Protein AF-A0A0D3A072-F1 (afdb_monomer_lite)

Sequence (63 aa):
MMGYSDSGKDAGRLSAAWELYKAQEELVKVTKQYGVKLTMFHGRGGMVGRGGGPTHLAILSQP

Radius of gyration: 12.35 Å; chains: 1; bounding box: 25×28×29 Å

pLDDT: mean 94.12, std 4.07, range [83.94, 98.19]

Secondary structure (DSSP, 8-state):
-B-HHHHHHHH-HHHHHHHHHHHHHHHHHHHHHTT------B-TTSGGGG-HHHHHHHHHT--

InterPro domains:
  IPR015813 Pyruvate/Phosphoenolpyruvate kinase-like domain superfamily [SSF51621] (1-63)
  IPR021135 Phosphoenolpyruvate carboxylase [PF00311] (1-63)
  IPR021135 Phosphoenolpyruvate carboxylase [PTHR30523] (1-63)

Organism: NCBI:txid109376

Structure (mmCIF, N/CA/C/O backbone):
data_AF-A0A0D3A072-F1
#
_entry.id   AF-A0A0D3A072-F1
#
loop_
_atom_site.group_PDB
_atom_site.id
_atom_site.type_symbol
_atom_site.label_atom_id
_atom_site.label_alt_id
_atom_site.label_comp_id
_atom_site.label_asym_id
_atom_site.label_entity_id
_atom_site.label_seq_id
_atom_site.pdbx_PDB_ins_code
_atom_site.Cartn_x
_atom_site.Cartn_y
_atom_site.Cartn_z
_atom_site.occupancy
_atom_site.B_iso_or_equiv
_atom_site.auth_seq_id
_atom_site.auth_comp_id
_atom_site.auth_asym_id
_atom_site.auth_atom_id
_atom_site.pdbx_PDB_model_num
ATOM 1 N N . MET A 1 1 ? -9.155 -1.432 -3.172 1.00 92.19 1 MET A N 1
ATOM 2 C CA . MET A 1 1 ? -8.243 -2.044 -4.166 1.00 92.19 1 MET A CA 1
ATOM 3 C C . MET A 1 1 ? -7.040 -1.129 -4.329 1.00 92.19 1 MET A C 1
ATOM 5 O O . MET A 1 1 ? -7.245 0.075 -4.350 1.00 92.19 1 MET A O 1
ATOM 9 N N . MET A 1 2 ? -5.825 -1.672 -4.417 1.00 93.06 2 MET A N 1
ATOM 10 C CA . MET A 1 2 ? -4.584 -0.900 -4.590 1.00 93.06 2 MET A CA 1
ATOM 11 C C . MET A 1 2 ? -3.926 -1.204 -5.937 1.00 93.06 2 MET A C 1
ATOM 13 O O . MET A 1 2 ? -3.703 -2.370 -6.263 1.00 93.06 2 MET A O 1
ATOM 17 N N . GLY A 1 3 ? -3.597 -0.168 -6.711 1.00 95.25 3 GLY A N 1
ATOM 18 C CA . GLY A 1 3 ? -3.031 -0.292 -8.058 1.00 95.25 3 GLY A CA 1
ATOM 19 C C . GLY A 1 3 ? -1.545 0.061 -8.129 1.00 95.25 3 GLY A C 1
ATOM 20 O O . GLY A 1 3 ? -1.198 1.168 -8.522 1.00 95.25 3 GLY A O 1
ATOM 21 N N . TYR A 1 4 ? -0.648 -0.883 -7.822 1.00 94.31 4 TYR A N 1
ATOM 22 C CA . TYR A 1 4 ? 0.803 -0.623 -7.805 1.00 94.31 4 TYR A CA 1
ATOM 23 C C . TYR A 1 4 ? 1.373 -0.164 -9.153 1.00 94.31 4 TYR A C 1
ATOM 25 O O . TYR A 1 4 ? 2.246 0.702 -9.197 1.00 94.31 4 TYR A O 1
ATOM 33 N N . SER A 1 5 ? 0.934 -0.776 -10.257 1.00 93.94 5 SER A N 1
ATOM 34 C CA . SER A 1 5 ? 1.386 -0.384 -11.597 1.00 93.94 5 SER A CA 1
ATOM 35 C C . SER A 1 5 ? 0.890 0.998 -11.998 1.00 93.94 5 SER A C 1
ATOM 37 O O . SER A 1 5 ? 1.645 1.727 -12.627 1.00 93.94 5 SER A O 1
ATOM 39 N N . ASP A 1 6 ? -0.349 1.348 -11.659 1.00 96.12 6 ASP A N 1
ATOM 40 C CA . ASP A 1 6 ? -0.941 2.616 -12.086 1.00 96.12 6 ASP A CA 1
ATOM 41 C C . ASP A 1 6 ? -0.366 3.775 -11.268 1.00 96.12 6 ASP A C 1
ATOM 43 O O . ASP A 1 6 ? 0.150 4.722 -11.852 1.00 96.12 6 ASP A O 1
ATOM 47 N N . SER A 1 7 ? -0.275 3.633 -9.941 1.00 94.62 7 SER A N 1
ATOM 48 C CA . SER A 1 7 ? 0.421 4.609 -9.090 1.00 94.62 7 SER A CA 1
ATOM 49 C C . SER A 1 7 ? 1.903 4.746 -9.459 1.00 94.62 7 SER A C 1
ATOM 51 O O . SER A 1 7 ? 2.454 5.842 -9.440 1.00 94.62 7 SER A O 1
ATOM 53 N N . GLY A 1 8 ? 2.560 3.643 -9.835 1.00 95.50 8 GLY A N 1
ATOM 54 C CA . GLY A 1 8 ? 3.956 3.666 -10.273 1.00 95.50 8 GLY A CA 1
ATOM 55 C C . GLY A 1 8 ? 4.177 4.373 -11.613 1.00 95.50 8 GLY A C 1
ATOM 56 O O . GLY A 1 8 ? 5.253 4.933 -11.811 1.00 95.50 8 GLY A O 1
ATOM 57 N N . LYS A 1 9 ? 3.188 4.356 -12.519 1.00 96.50 9 LYS A N 1
ATOM 58 C CA . LYS A 1 9 ? 3.224 5.126 -13.775 1.00 96.50 9 LYS A CA 1
ATOM 59 C C . LYS A 1 9 ? 3.050 6.623 -13.534 1.00 96.50 9 LYS A C 1
ATOM 61 O O . LYS A 1 9 ? 3.639 7.403 -14.266 1.00 96.50 9 LYS A O 1
ATOM 66 N N . ASP A 1 10 ? 2.248 6.985 -12.537 1.00 96.56 10 ASP A N 1
ATOM 67 C CA . ASP A 1 10 ? 1.915 8.372 -12.218 1.00 96.56 10 ASP A CA 1
ATOM 68 C C . ASP A 1 10 ? 3.055 9.088 -11.475 1.00 96.56 10 ASP A C 1
ATOM 70 O O . ASP A 1 10 ? 3.578 10.098 -11.936 1.00 96.56 10 ASP A O 1
ATOM 74 N N . ALA A 1 11 ? 3.513 8.515 -10.359 1.00 95.44 11 ALA A N 1
ATOM 75 C CA . ALA A 1 11 ? 4.430 9.189 -9.432 1.00 95.44 11 ALA A CA 1
ATOM 76 C C . ALA A 1 11 ? 5.811 8.519 -9.308 1.00 95.44 11 ALA A C 1
ATOM 78 O O . ALA A 1 11 ? 6.621 8.886 -8.452 1.00 95.44 11 ALA A O 1
ATOM 79 N N . GLY A 1 12 ? 6.089 7.509 -10.136 1.00 96.19 12 GLY A N 1
ATOM 80 C CA . GLY A 1 12 ? 7.290 6.689 -10.030 1.00 96.19 12 GLY A CA 1
ATOM 81 C C . GLY A 1 12 ? 7.190 5.615 -8.942 1.00 96.19 12 GLY A C 1
ATOM 82 O O . GLY A 1 12 ? 6.391 5.668 -8.006 1.00 96.19 12 GLY A O 1
ATOM 83 N N . ARG A 1 13 ? 8.020 4.575 -9.078 1.00 93.62 13 ARG A N 1
ATOM 84 C CA . ARG A 1 13 ? 7.866 3.333 -8.310 1.00 93.62 13 ARG A CA 1
ATOM 85 C C . ARG A 1 13 ? 8.081 3.496 -6.804 1.00 93.62 13 ARG A C 1
ATOM 87 O O . ARG A 1 13 ? 7.371 2.855 -6.033 1.00 93.62 13 ARG A O 1
ATOM 94 N N . LEU A 1 14 ? 9.061 4.308 -6.407 1.00 96.81 14 LEU A N 1
ATOM 95 C CA . LEU A 1 14 ? 9.405 4.524 -5.001 1.00 96.81 14 LEU A CA 1
ATOM 96 C C . LEU A 1 14 ? 8.299 5.299 -4.280 1.00 96.81 14 LEU A C 1
ATOM 98 O O . LEU A 1 14 ? 7.769 4.811 -3.284 1.00 96.81 14 LEU A O 1
ATOM 102 N N . SER A 1 15 ? 7.909 6.453 -4.828 1.00 97.38 15 SER A N 1
ATOM 103 C CA . SER A 1 15 ? 6.842 7.297 -4.285 1.00 97.38 15 SER A CA 1
ATOM 104 C C . SER A 1 15 ? 5.535 6.519 -4.173 1.00 97.38 15 SER A C 1
ATOM 106 O O . SER A 1 15 ? 4.922 6.491 -3.112 1.00 97.38 15 SER A O 1
ATOM 108 N N . ALA A 1 16 ? 5.160 5.788 -5.227 1.00 96.75 16 ALA A N 1
ATOM 109 C CA . ALA A 1 16 ? 3.965 4.954 -5.220 1.00 96.75 16 ALA A CA 1
ATOM 110 C C . ALA A 1 16 ? 3.993 3.881 -4.122 1.00 96.75 16 ALA A C 1
ATOM 112 O O . ALA A 1 16 ? 2.991 3.675 -3.444 1.00 96.75 16 ALA A O 1
ATOM 113 N N . ALA A 1 17 ? 5.121 3.189 -3.934 1.00 95.88 17 ALA A N 1
ATOM 114 C CA . ALA A 1 17 ? 5.238 2.164 -2.899 1.00 95.88 17 ALA A CA 1
ATOM 115 C C . ALA A 1 17 ? 5.125 2.761 -1.488 1.00 95.88 17 ALA A C 1
ATOM 117 O O . ALA A 1 17 ? 4.431 2.192 -0.647 1.00 95.88 17 ALA A O 1
ATOM 118 N N . TRP A 1 18 ? 5.766 3.907 -1.248 1.00 97.50 18 TRP A N 1
ATOM 119 C CA . TRP A 1 18 ? 5.730 4.575 0.050 1.00 97.50 18 TRP A CA 1
ATOM 120 C C . TRP A 1 18 ? 4.350 5.150 0.380 1.00 97.50 18 TRP A C 1
ATOM 122 O O . TRP A 1 18 ? 3.837 4.935 1.477 1.00 97.50 18 TRP A O 1
ATOM 132 N N . GLU A 1 19 ? 3.700 5.816 -0.576 1.00 97.88 19 GLU A N 1
ATOM 133 C CA . GLU A 1 19 ? 2.347 6.339 -0.367 1.00 97.88 19 GLU A CA 1
ATOM 134 C C . GLU A 1 19 ? 1.324 5.216 -0.175 1.00 97.88 19 GLU A C 1
ATOM 136 O O . GLU A 1 19 ? 0.471 5.312 0.704 1.00 97.88 19 GLU A O 1
ATOM 141 N N . LEU A 1 20 ? 1.438 4.108 -0.919 1.00 96.69 20 LEU A N 1
ATOM 142 C CA . LEU A 1 20 ? 0.578 2.942 -0.703 1.00 96.69 20 LEU A CA 1
ATOM 143 C C . LEU A 1 20 ? 0.801 2.303 0.670 1.00 96.69 20 LEU A C 1
ATOM 145 O O . LEU A 1 20 ? -0.150 1.783 1.246 1.00 96.69 20 LEU A O 1
ATOM 149 N N . TYR A 1 21 ? 2.021 2.324 1.208 1.00 97.19 21 TYR A N 1
ATOM 150 C CA . TYR A 1 21 ? 2.284 1.836 2.562 1.00 97.19 21 TYR A CA 1
ATOM 151 C C . TYR A 1 21 ? 1.567 2.704 3.607 1.00 97.19 21 TYR A C 1
ATOM 153 O O . TYR A 1 21 ? 0.757 2.194 4.379 1.00 97.19 21 TYR A O 1
ATOM 161 N N . LYS A 1 22 ? 1.763 4.029 3.561 1.00 98.06 22 LYS A N 1
ATOM 162 C CA . LYS A 1 22 ? 1.093 4.967 4.481 1.00 98.06 22 LYS A CA 1
ATOM 163 C C . LYS A 1 22 ? -0.432 4.911 4.369 1.00 98.06 22 LYS A C 1
ATOM 165 O O . LYS A 1 22 ? -1.130 4.909 5.378 1.00 98.06 22 LYS A O 1
ATOM 170 N N . ALA A 1 23 ? -0.963 4.831 3.147 1.00 97.56 23 ALA A N 1
ATOM 171 C CA . ALA A 1 23 ? -2.403 4.739 2.922 1.00 97.56 23 ALA A CA 1
ATOM 172 C C . ALA A 1 23 ? -3.009 3.487 3.576 1.00 97.56 23 ALA A C 1
ATOM 174 O O . ALA A 1 23 ? -4.111 3.548 4.116 1.00 97.56 23 ALA A O 1
ATOM 175 N N . GLN A 1 24 ? -2.293 2.360 3.558 1.00 97.25 24 GLN A N 1
ATOM 176 C CA . GLN A 1 24 ? -2.729 1.137 4.231 1.00 97.25 24 GLN A CA 1
ATOM 177 C C . GLN A 1 24 ? -2.764 1.304 5.754 1.00 97.25 24 GLN A C 1
ATOM 179 O O . GLN A 1 24 ? -3.774 0.948 6.360 1.00 97.25 24 GLN A O 1
ATOM 184 N N . GLU A 1 25 ? -1.732 1.904 6.358 1.00 97.94 25 GLU A N 1
ATOM 185 C CA . GLU A 1 25 ? -1.711 2.187 7.802 1.00 97.94 25 GLU A CA 1
ATOM 186 C C . GLU A 1 25 ? -2.890 3.072 8.230 1.00 97.94 25 GLU A C 1
ATOM 188 O O . GLU A 1 25 ? -3.584 2.763 9.202 1.00 97.94 25 GLU A O 1
ATOM 193 N N . GLU A 1 26 ? -3.167 4.147 7.490 1.00 98.06 26 GLU A N 1
ATOM 194 C CA . GLU A 1 26 ? -4.284 5.047 7.799 1.00 98.06 26 GLU A CA 1
ATOM 195 C C . GLU A 1 26 ? -5.646 4.362 7.624 1.00 98.06 26 GLU A C 1
ATOM 197 O O . GLU A 1 26 ? -6.530 4.507 8.471 1.00 98.06 26 GLU A O 1
ATOM 202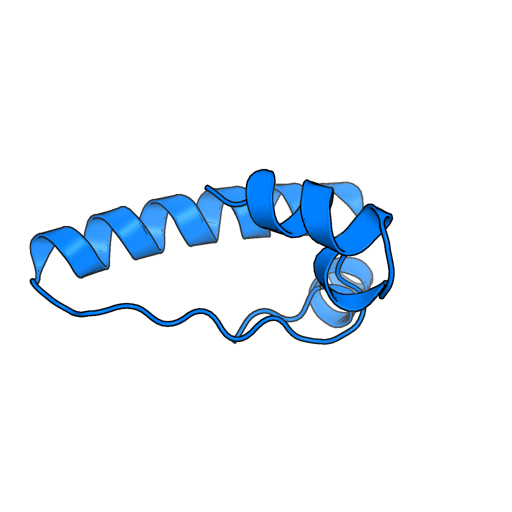 N N . LEU A 1 27 ? -5.815 3.536 6.586 1.00 97.62 27 LEU A N 1
ATOM 203 C CA . LEU A 1 27 ? -7.042 2.757 6.400 1.00 97.62 27 LEU A CA 1
ATOM 204 C C . LEU A 1 27 ? -7.265 1.753 7.537 1.00 97.62 27 LEU A C 1
ATOM 206 O O . LEU A 1 27 ? -8.398 1.599 7.999 1.00 97.62 27 LEU A O 1
ATOM 210 N N . VAL A 1 28 ? -6.212 1.087 8.018 1.00 97.31 28 VAL A N 1
ATOM 211 C CA . VAL A 1 28 ? -6.303 0.181 9.174 1.00 97.31 28 VAL A CA 1
ATOM 212 C C . VAL A 1 28 ? -6.727 0.950 10.426 1.00 97.31 28 VAL A C 1
ATOM 214 O O . VAL A 1 28 ? -7.640 0.508 11.126 1.00 97.31 28 VAL A O 1
ATOM 217 N N . LYS A 1 29 ? -6.138 2.125 10.688 1.00 97.81 29 LYS A N 1
ATOM 218 C CA . LYS A 1 29 ? -6.516 2.979 11.831 1.00 97.81 29 LYS A CA 1
ATOM 219 C C . LYS A 1 29 ? -7.989 3.388 11.768 1.00 97.81 29 LYS A C 1
ATOM 221 O O . LYS A 1 29 ? -8.722 3.168 12.734 1.00 97.81 29 LYS A O 1
ATOM 226 N N . VAL A 1 30 ? -8.436 3.914 10.626 1.00 98.19 30 VAL A N 1
ATOM 227 C CA . VAL A 1 30 ? -9.824 4.362 10.430 1.00 98.19 30 VAL A CA 1
ATOM 228 C C . VAL A 1 30 ? -10.796 3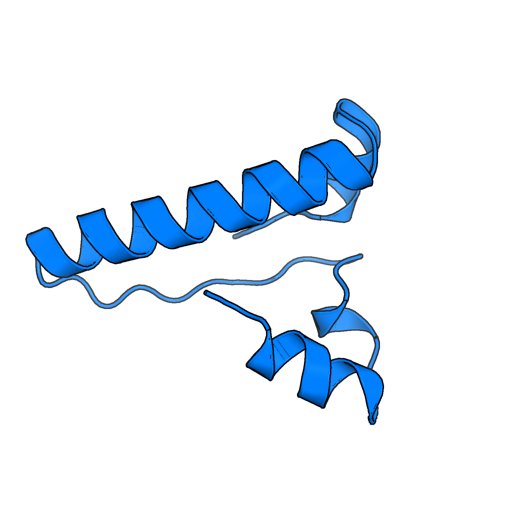.190 10.554 1.00 98.19 30 VAL A C 1
ATOM 230 O O . VAL A 1 30 ? -11.755 3.257 11.316 1.00 98.19 30 VAL A O 1
ATOM 233 N N . THR A 1 31 ? -10.557 2.075 9.865 1.00 98.00 31 THR A N 1
ATOM 234 C CA . THR A 1 31 ? -11.48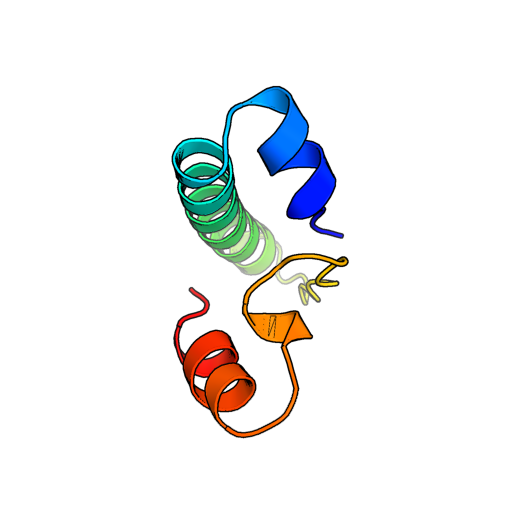4 0.931 9.932 1.00 98.00 31 THR A CA 1
ATOM 235 C C . THR A 1 31 ? -11.563 0.316 11.326 1.00 98.00 31 THR A C 1
ATOM 237 O O . THR A 1 31 ? -12.659 -0.031 11.766 1.00 98.00 31 THR A O 1
ATOM 240 N N . LYS A 1 32 ? -10.450 0.285 12.071 1.00 97.38 32 LYS A N 1
ATOM 241 C CA . LYS A 1 32 ? -10.438 -0.115 13.483 1.00 97.38 32 LYS A CA 1
ATOM 242 C C . LYS A 1 32 ? -11.279 0.819 14.356 1.00 97.38 32 LYS A C 1
ATOM 244 O O . LYS A 1 32 ? -12.019 0.326 15.202 1.00 97.38 32 LYS A O 1
ATOM 249 N N . GLN A 1 33 ? -11.208 2.135 14.136 1.00 98.19 33 GLN A N 1
ATOM 250 C CA . GLN A 1 33 ? -12.009 3.122 14.871 1.00 98.19 33 GLN A CA 1
ATOM 251 C C . GLN A 1 33 ? -13.517 2.890 14.701 1.00 98.19 33 GLN A C 1
ATOM 253 O O . GLN A 1 33 ? -14.271 3.041 15.659 1.00 98.19 33 GLN A O 1
ATOM 258 N N . TYR A 1 34 ? -13.953 2.498 13.505 1.00 98.12 34 TYR A N 1
ATOM 259 C CA . 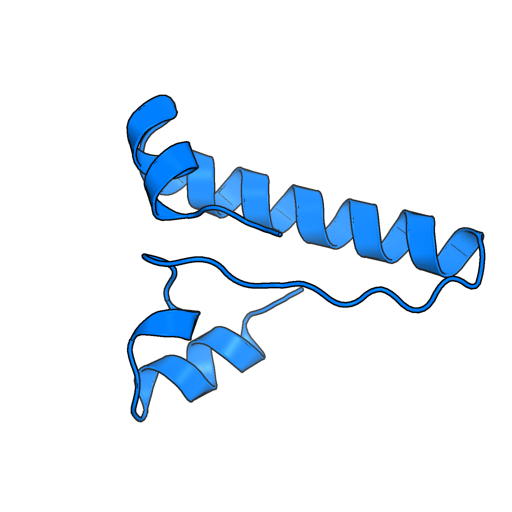TYR A 1 34 ? -15.368 2.270 13.198 1.00 98.12 34 TYR A CA 1
ATOM 260 C C . TYR A 1 34 ? -15.804 0.800 13.320 1.00 98.12 34 TYR A C 1
ATOM 262 O O . TYR A 1 34 ? -16.940 0.473 12.984 1.00 98.12 34 TYR A O 1
ATOM 270 N N . GLY A 1 35 ? -14.929 -0.102 13.783 1.00 97.38 35 GLY A N 1
ATOM 271 C CA . GLY A 1 35 ? -15.245 -1.529 13.920 1.00 97.38 35 GLY A CA 1
ATOM 272 C C . GLY A 1 35 ? -15.507 -2.248 12.589 1.00 97.38 35 GLY A C 1
ATOM 273 O O . GLY A 1 35 ? -16.214 -3.254 12.555 1.00 97.38 35 GLY A O 1
ATOM 274 N N . VAL A 1 36 ? -14.957 -1.742 11.483 1.00 98.19 36 VAL A N 1
ATOM 275 C CA . VAL A 1 36 ? -15.139 -2.301 10.138 1.00 98.19 36 VAL A CA 1
ATOM 276 C C . VAL A 1 36 ? -14.021 -3.295 9.832 1.00 98.19 36 VAL A C 1
ATOM 278 O O . VAL A 1 36 ? -12.840 -2.989 9.977 1.00 98.19 36 VAL A O 1
ATOM 281 N N . LYS A 1 37 ? -14.373 -4.487 9.337 1.00 97.56 37 LYS A N 1
ATOM 282 C CA . LYS A 1 37 ? -13.381 -5.452 8.843 1.00 97.56 37 LYS A CA 1
ATOM 283 C C . LYS A 1 37 ? -12.878 -5.033 7.460 1.00 97.56 37 LYS A C 1
ATOM 285 O O . LYS A 1 37 ? -13.566 -5.220 6.458 1.00 97.56 37 LYS A O 1
ATOM 290 N N . LEU A 1 38 ? -11.661 -4.500 7.400 1.00 97.12 38 LEU A N 1
ATOM 291 C CA . LEU A 1 38 ? -10.998 -4.138 6.149 1.00 97.12 38 LEU A CA 1
ATOM 292 C C . LEU A 1 38 ? -10.470 -5.380 5.414 1.00 97.12 38 LEU A C 1
ATOM 294 O O . LEU A 1 38 ? -9.882 -6.270 6.020 1.00 97.12 38 LEU A O 1
ATOM 298 N N . THR A 1 39 ? -10.651 -5.429 4.093 1.00 97.44 39 THR A N 1
ATOM 299 C CA . THR A 1 39 ? -9.984 -6.396 3.206 1.00 97.44 39 THR A CA 1
ATOM 300 C C . THR A 1 39 ? -9.304 -5.638 2.075 1.00 97.44 39 THR A C 1
ATOM 302 O O . THR A 1 39 ? -9.955 -4.913 1.319 1.00 97.4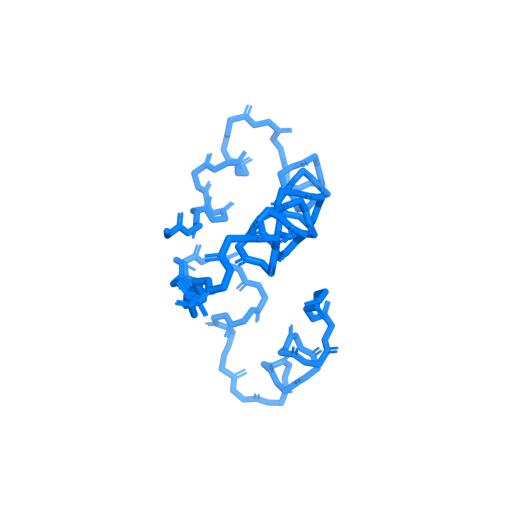4 39 THR A O 1
ATOM 305 N N . MET A 1 40 ? -7.988 -5.793 1.952 1.00 96.19 40 MET A N 1
ATOM 306 C CA . MET A 1 40 ? -7.207 -5.133 0.913 1.00 96.19 40 MET A CA 1
ATOM 307 C C . MET A 1 40 ? -7.084 -6.028 -0.316 1.00 96.19 40 MET A C 1
ATOM 309 O O . MET A 1 40 ? -6.591 -7.150 -0.250 1.00 96.19 40 MET A O 1
ATOM 313 N N . PHE A 1 41 ? -7.527 -5.517 -1.464 1.00 96.69 41 PHE A N 1
ATOM 314 C CA . PHE A 1 41 ? -7.337 -6.186 -2.747 1.00 96.69 41 PHE A CA 1
ATOM 315 C C . PHE A 1 41 ? -6.099 -5.623 -3.453 1.00 96.69 41 PHE A C 1
ATOM 317 O O . PHE A 1 41 ? -6.106 -4.466 -3.889 1.00 96.69 41 PHE A O 1
ATOM 324 N N . HIS A 1 42 ? -5.047 -6.439 -3.537 1.00 95.19 42 HIS A N 1
ATOM 325 C CA . HIS A 1 42 ? -3.759 -6.097 -4.140 1.00 95.19 42 HIS A CA 1
ATOM 326 C C . HIS A 1 42 ? -3.811 -6.295 -5.663 1.00 95.19 42 HIS A C 1
ATOM 328 O O . HIS A 1 42 ? -3.926 -7.417 -6.151 1.00 95.19 42 HIS A O 1
ATOM 334 N N . GLY A 1 43 ? -3.733 -5.199 -6.419 1.00 92.62 43 GLY A N 1
ATOM 335 C CA . GLY A 1 43 ? -3.703 -5.223 -7.880 1.00 92.62 43 GLY A CA 1
ATOM 336 C C . GLY A 1 43 ? -2.352 -5.663 -8.450 1.00 92.62 43 GLY A C 1
ATOM 337 O O . GLY A 1 43 ? -1.395 -5.957 -7.728 1.00 92.62 43 GLY A O 1
ATOM 338 N N . ARG A 1 44 ? -2.249 -5.683 -9.785 1.00 92.31 44 ARG A N 1
ATOM 339 C CA . ARG A 1 44 ? -1.024 -6.128 -10.465 1.00 92.31 44 ARG A CA 1
ATOM 340 C C . ARG A 1 44 ? 0.176 -5.234 -10.159 1.00 92.31 44 ARG A C 1
ATOM 342 O O . ARG A 1 44 ? 0.053 -4.048 -9.849 1.00 92.31 44 ARG A O 1
ATOM 349 N N . GLY A 1 45 ? 1.353 -5.814 -10.361 1.00 85.75 45 GLY A N 1
ATOM 350 C CA . GLY A 1 45 ? 2.612 -5.086 -10.351 1.00 85.75 45 GLY A CA 1
ATOM 351 C C . GLY A 1 45 ? 3.167 -4.818 -8.962 1.00 85.75 45 GLY A C 1
ATOM 352 O O . GLY A 1 45 ? 4.233 -4.229 -8.887 1.00 85.75 45 GLY A O 1
ATOM 353 N N . GLY A 1 46 ? 2.511 -5.227 -7.874 1.00 84.94 46 GLY A N 1
ATOM 354 C CA . GLY A 1 46 ? 3.080 -5.207 -6.522 1.00 84.94 46 GLY A CA 1
ATOM 355 C C . GLY A 1 46 ? 4.043 -6.372 -6.269 1.00 84.94 46 GLY A C 1
ATOM 356 O O . GLY A 1 46 ? 4.049 -7.353 -7.010 1.00 84.94 46 GLY A O 1
ATOM 357 N N . MET A 1 47 ? 4.840 -6.290 -5.197 1.00 87.12 47 MET A N 1
ATOM 358 C CA . MET A 1 47 ? 5.722 -7.395 -4.771 1.00 87.12 47 MET A CA 1
ATOM 359 C C . MET A 1 47 ? 4.927 -8.655 -4.387 1.00 87.12 47 MET A C 1
ATOM 361 O O . MET A 1 47 ? 5.381 -9.764 -4.649 1.00 87.12 47 MET A O 1
ATOM 365 N N . VAL A 1 48 ? 3.707 -8.474 -3.866 1.00 88.62 48 VAL A N 1
ATOM 366 C CA . VAL A 1 48 ? 2.753 -9.544 -3.520 1.00 88.62 48 VAL A CA 1
ATOM 367 C C . VAL A 1 48 ? 2.345 -10.382 -4.743 1.00 88.62 48 VAL A C 1
ATOM 369 O O . VAL A 1 48 ? 2.013 -11.552 -4.613 1.00 88.62 48 VAL A O 1
ATOM 372 N N . GLY A 1 49 ? 2.403 -9.817 -5.953 1.00 86.38 49 GLY A N 1
ATOM 373 C CA . GLY A 1 49 ? 2.009 -10.508 -7.183 1.00 86.38 49 GLY A CA 1
ATOM 374 C C . GLY A 1 49 ? 3.114 -11.329 -7.857 1.00 86.38 49 GLY A C 1
ATOM 375 O O . GLY A 1 49 ? 2.907 -11.770 -8.984 1.00 86.38 49 GLY A O 1
ATOM 376 N N . ARG A 1 50 ? 4.300 -11.493 -7.247 1.00 87.25 50 ARG A N 1
ATOM 377 C CA . ARG A 1 50 ? 5.460 -12.135 -7.907 1.00 87.25 50 ARG A CA 1
ATOM 378 C C . ARG A 1 50 ? 5.400 -13.666 -7.958 1.00 87.25 50 ARG A C 1
ATOM 380 O O . ARG A 1 50 ? 6.163 -14.259 -8.713 1.00 87.25 50 ARG A O 1
ATOM 387 N N . GLY A 1 51 ? 4.517 -14.298 -7.187 1.00 83.94 51 GLY A N 1
ATOM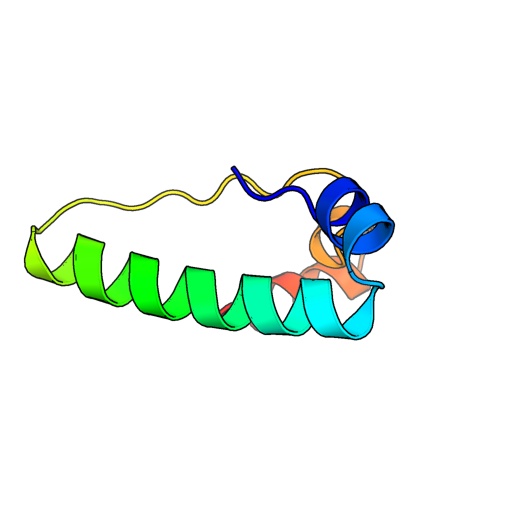 388 C CA . GLY A 1 51 ? 4.494 -15.753 -7.010 1.00 83.94 51 GLY A CA 1
ATOM 389 C C . GLY A 1 51 ? 5.703 -16.282 -6.219 1.00 83.94 51 GLY A C 1
ATOM 390 O O . GLY A 1 51 ? 6.637 -15.540 -5.903 1.00 83.94 51 GLY A O 1
ATOM 391 N N . GLY A 1 52 ? 5.666 -17.567 -5.856 1.00 86.56 52 GLY A N 1
ATOM 392 C CA . GLY A 1 52 ? 6.775 -18.272 -5.195 1.00 86.56 52 GLY A CA 1
ATOM 393 C C . GLY A 1 52 ? 7.254 -17.654 -3.869 1.00 86.56 52 GLY A C 1
ATOM 394 O O . GLY A 1 52 ? 6.514 -16.961 -3.173 1.00 86.56 52 GLY A O 1
ATOM 395 N N . GLY A 1 53 ? 8.523 -17.897 -3.525 1.00 85.62 53 GLY A N 1
ATOM 396 C CA . GLY A 1 53 ? 9.148 -17.446 -2.271 1.00 85.62 53 GLY A CA 1
ATOM 397 C C . GLY A 1 53 ? 9.109 -15.928 -2.003 1.00 85.62 53 GLY A C 1
ATOM 398 O O . GLY A 1 53 ? 8.761 -15.540 -0.889 1.00 85.62 53 GLY A O 1
ATOM 399 N N . PRO A 1 54 ? 9.380 -15.042 -2.986 1.00 87.44 54 PRO A N 1
ATOM 400 C CA . PRO A 1 54 ? 9.331 -13.588 -2.777 1.00 87.44 54 PRO A CA 1
ATOM 401 C C . PRO A 1 54 ? 7.962 -13.063 -2.326 1.00 87.44 54 PRO A C 1
ATOM 403 O O . PRO A 1 54 ? 7.888 -12.037 -1.652 1.00 87.44 54 PRO A O 1
ATOM 406 N N . THR A 1 55 ? 6.883 -13.773 -2.666 1.00 91.50 55 THR A N 1
ATOM 407 C CA . THR A 1 55 ? 5.524 -13.406 -2.242 1.00 91.50 55 THR A CA 1
ATOM 408 C C . THR A 1 55 ? 5.337 -13.573 -0.740 1.00 91.50 55 THR A C 1
ATOM 410 O O . THR A 1 55 ? 4.670 -12.750 -0.123 1.00 91.50 55 THR A O 1
ATOM 413 N N . HIS A 1 56 ? 5.961 -14.586 -0.133 1.00 91.25 56 HIS A N 1
ATOM 414 C CA . HIS A 1 56 ? 5.854 -14.821 1.306 1.00 91.25 56 HIS A CA 1
ATOM 415 C C . HIS A 1 56 ? 6.385 -13.625 2.103 1.00 91.25 56 HIS A C 1
ATOM 417 O O . HIS A 1 56 ? 5.671 -13.058 2.926 1.00 91.25 56 HIS A O 1
ATOM 423 N N . LEU A 1 57 ? 7.602 -13.179 1.781 1.00 92.00 57 LEU A N 1
ATOM 424 C CA . LEU A 1 57 ? 8.197 -12.001 2.412 1.00 92.00 57 LEU A CA 1
ATOM 425 C C . LEU A 1 57 ? 7.398 -10.726 2.117 1.00 92.00 57 LEU A C 1
ATOM 427 O O . LEU A 1 57 ? 7.235 -9.897 3.003 1.00 92.00 57 LEU A O 1
ATOM 431 N N . ALA A 1 58 ? 6.860 -10.583 0.902 1.00 91.38 58 ALA A N 1
ATOM 432 C CA . ALA A 1 58 ? 6.044 -9.427 0.537 1.00 91.38 58 ALA A CA 1
ATOM 433 C C . ALA A 1 58 ? 4.714 -9.350 1.308 1.00 91.38 58 ALA A C 1
ATOM 435 O O . ALA A 1 58 ? 4.212 -8.253 1.540 1.00 91.38 58 ALA A O 1
ATOM 436 N N . ILE A 1 59 ? 4.127 -10.491 1.684 1.00 91.44 59 ILE A N 1
ATOM 437 C CA . ILE A 1 59 ? 2.932 -10.538 2.538 1.00 91.44 59 ILE A CA 1
ATOM 438 C C . ILE A 1 59 ? 3.303 -10.175 3.977 1.00 91.44 59 ILE A C 1
ATOM 440 O O . ILE A 1 59 ? 2.617 -9.369 4.596 1.00 91.44 59 ILE A O 1
ATOM 444 N N . LEU A 1 60 ? 4.409 -10.720 4.492 1.00 93.69 60 LEU A N 1
ATOM 445 C CA . LEU A 1 60 ? 4.888 -10.417 5.844 1.00 93.69 60 LEU A CA 1
ATOM 446 C C . LEU A 1 60 ? 5.322 -8.957 6.023 1.00 93.69 60 LEU A C 1
ATOM 448 O O . LEU A 1 60 ? 5.350 -8.468 7.144 1.00 93.69 60 LEU A O 1
ATOM 452 N N . SER A 1 61 ? 5.665 -8.268 4.935 1.00 92.75 61 SER A N 1
ATOM 453 C CA . SER A 1 61 ? 6.054 -6.858 4.957 1.00 92.75 61 SER A CA 1
ATOM 454 C C . SER A 1 61 ? 4.877 -5.883 4.810 1.00 92.75 61 SER A C 1
ATOM 456 O O . SER A 1 61 ? 5.122 -4.701 4.567 1.00 92.75 61 SER A O 1
ATOM 458 N N . GLN A 1 62 ? 3.624 -6.353 4.821 1.00 92.06 62 GLN A N 1
ATOM 459 C CA . GLN A 1 62 ? 2.472 -5.445 4.847 1.00 92.06 62 GLN A CA 1
ATOM 460 C C . GLN A 1 62 ? 2.333 -4.807 6.247 1.00 92.06 62 GLN A C 1
ATOM 462 O O . GLN A 1 62 ? 2.704 -5.457 7.228 1.00 92.06 62 GLN A O 1
ATOM 467 N N . PRO A 1 63 ? 1.842 -3.557 6.337 1.00 88.50 63 PRO A N 1
ATOM 468 C CA . PRO A 1 63 ? 1.562 -2.905 7.615 1.00 88.50 63 PRO A CA 1
ATOM 469 C C . PRO A 1 63 ? 0.393 -3.532 8.390 1.00 88.50 63 PRO A C 1
ATOM 471 O O . PRO A 1 63 ? -0.481 -4.173 7.758 1.00 88.50 63 PRO A O 1
#

Foldseek 3Di:
DQDQPVLCVVPNNVVSVVVVQVVQVVVVVVCVVVVHDDDDDDDPDAQCNPDDPSNVVSVVPHD